Protein AF-A0A1V1PE91-F1 (afdb_monomer_lite)

Structure (mmCIF, N/CA/C/O backbone):
data_AF-A0A1V1PE91-F1
#
_entry.id   AF-A0A1V1PE91-F1
#
loop_
_atom_site.group_PDB
_atom_site.id
_atom_site.type_symbol
_atom_site.label_atom_id
_atom_site.label_alt_id
_atom_site.label_comp_id
_atom_site.label_asym_id
_atom_site.label_entity_id
_atom_site.label_seq_id
_atom_site.pdbx_PDB_ins_code
_atom_site.Cartn_x
_atom_site.Cartn_y
_atom_site.Cartn_z
_atom_site.occupancy
_atom_site.B_iso_or_equiv
_atom_site.auth_seq_id
_atom_site.auth_comp_id
_atom_site.auth_asym_id
_atom_site.auth_atom_id
_atom_site.pdbx_PDB_model_num
ATOM 1 N N . MET A 1 1 ? 10.899 2.803 -6.509 1.00 84.19 1 MET A N 1
ATOM 2 C CA . MET A 1 1 ? 11.902 1.751 -6.841 1.00 84.19 1 MET A CA 1
ATOM 3 C C . MET A 1 1 ? 11.214 0.400 -6.721 1.00 84.19 1 MET A C 1
ATOM 5 O O . MET A 1 1 ? 10.324 0.302 -5.897 1.00 84.19 1 MET A O 1
ATOM 9 N N . ALA A 1 2 ? 11.560 -0.619 -7.502 1.00 86.62 2 ALA A N 1
ATOM 10 C CA . ALA A 1 2 ? 10.986 -1.957 -7.371 1.00 86.62 2 ALA A CA 1
ATOM 11 C C . ALA A 1 2 ? 12.077 -3.009 -7.175 1.00 86.62 2 ALA A C 1
ATOM 13 O O . ALA A 1 2 ? 13.034 -3.043 -7.941 1.00 86.62 2 ALA A O 1
ATOM 14 N N . TYR A 1 3 ? 11.920 -3.874 -6.180 1.00 86.75 3 TYR A N 1
ATOM 15 C CA . TYR A 1 3 ? 12.752 -5.054 -5.979 1.00 86.75 3 TYR A CA 1
ATOM 16 C C . TYR A 1 3 ? 12.082 -6.244 -6.648 1.00 86.75 3 TYR A C 1
ATOM 18 O O . TYR A 1 3 ? 10.928 -6.558 -6.346 1.00 86.75 3 TYR A O 1
ATOM 26 N N . ILE A 1 4 ? 12.798 -6.873 -7.573 1.00 86.69 4 ILE A N 1
ATOM 27 C CA . ILE A 1 4 ? 12.259 -7.898 -8.461 1.00 86.69 4 ILE A CA 1
ATOM 28 C C . ILE A 1 4 ? 13.243 -9.057 -8.597 1.00 86.69 4 ILE A C 1
ATOM 30 O O . ILE A 1 4 ? 14.459 -8.870 -8.605 1.00 86.69 4 ILE A O 1
ATOM 34 N N . HIS A 1 5 ? 12.725 -10.269 -8.743 1.00 87.75 5 HIS A N 1
ATOM 35 C CA . HIS A 1 5 ? 13.556 -11.410 -9.096 1.00 87.75 5 HIS A CA 1
ATOM 36 C C . HIS A 1 5 ? 14.019 -11.299 -10.559 1.00 87.75 5 HIS A C 1
ATOM 38 O O . HIS A 1 5 ? 13.227 -10.942 -11.430 1.00 87.75 5 HIS A O 1
ATOM 44 N N . GLU A 1 6 ? 15.268 -11.659 -10.868 1.00 84.38 6 GLU A N 1
ATOM 45 C CA . GLU A 1 6 ? 15.841 -11.507 -12.223 1.00 84.38 6 GLU A CA 1
ATOM 46 C C . GLU A 1 6 ? 14.989 -12.131 -13.349 1.00 84.38 6 GLU A C 1
ATOM 48 O O . GLU A 1 6 ? 14.900 -11.593 -14.446 1.00 84.38 6 GLU A O 1
ATOM 53 N N . GLN A 1 7 ? 14.291 -13.229 -13.049 1.00 84.56 7 GLN A N 1
ATOM 54 C CA . GLN A 1 7 ? 13.419 -13.946 -13.992 1.00 84.56 7 GLN A CA 1
ATOM 55 C C . GLN A 1 7 ? 12.129 -13.195 -14.360 1.00 84.56 7 GLN A C 1
ATOM 57 O O . GLN A 1 7 ? 11.473 -13.576 -15.322 1.00 84.56 7 GLN A O 1
ATOM 62 N N . ALA A 1 8 ? 11.740 -12.170 -13.599 1.00 83.81 8 ALA A N 1
ATOM 63 C CA . ALA A 1 8 ? 10.519 -11.397 -13.834 1.00 83.81 8 ALA A CA 1
ATOM 64 C C . ALA A 1 8 ? 10.784 -10.046 -14.528 1.00 83.81 8 ALA A C 1
ATOM 66 O O . ALA A 1 8 ? 9.843 -9.312 -14.819 1.00 83.81 8 ALA A O 1
ATOM 67 N N . ILE A 1 9 ? 12.050 -9.719 -14.819 1.00 82.38 9 ILE A N 1
ATOM 68 C CA . ILE A 1 9 ? 12.462 -8.448 -15.439 1.00 82.38 9 ILE A CA 1
ATOM 69 C C . ILE A 1 9 ? 11.750 -8.205 -16.775 1.00 82.38 9 ILE A C 1
ATOM 71 O O . ILE A 1 9 ? 11.294 -7.090 -17.026 1.00 82.38 9 ILE A O 1
ATOM 75 N N . ASP A 1 10 ? 11.621 -9.239 -17.607 1.00 82.75 10 ASP A N 1
ATOM 76 C CA . ASP A 1 10 ? 11.058 -9.113 -18.956 1.00 82.75 10 ASP A CA 1
ATOM 77 C C . ASP A 1 10 ? 9.586 -8.666 -18.937 1.00 82.75 10 ASP A C 1
ATOM 79 O O . ASP A 1 10 ? 9.135 -7.986 -19.852 1.00 82.75 10 ASP A O 1
ATOM 83 N N . SER A 1 11 ? 8.844 -8.956 -17.859 1.00 80.88 11 SER A N 1
ATOM 84 C CA . SER A 1 11 ? 7.448 -8.509 -17.699 1.00 80.88 11 SER A CA 1
ATOM 85 C C . SER A 1 11 ? 7.309 -6.995 -17.500 1.00 80.88 11 SER A C 1
ATOM 87 O O . SER A 1 11 ? 6.226 -6.452 -17.678 1.00 80.88 11 SER A O 1
ATOM 89 N N . PHE A 1 12 ? 8.395 -6.305 -17.142 1.00 82.12 12 PHE A N 1
ATOM 90 C CA . PHE A 1 12 ? 8.428 -4.852 -16.943 1.00 82.12 12 PHE A CA 1
ATOM 91 C C . PHE A 1 12 ? 9.012 -4.110 -18.150 1.00 82.12 12 PHE A C 1
ATOM 93 O O . PHE A 1 12 ? 9.147 -2.891 -18.114 1.00 82.12 12 PHE A O 1
ATOM 100 N N . GLN A 1 13 ? 9.359 -4.837 -19.215 1.00 80.12 13 GLN A N 1
ATOM 101 C CA . GLN A 1 13 ? 9.780 -4.272 -20.498 1.00 80.12 13 GLN A CA 1
ATOM 102 C C . GLN A 1 13 ? 8.612 -4.123 -21.487 1.00 80.12 13 GLN A C 1
ATOM 104 O O . GLN A 1 13 ? 8.833 -3.734 -22.634 1.00 80.12 13 GLN A O 1
ATOM 109 N N . ASP A 1 14 ? 7.385 -4.436 -21.059 1.00 80.44 14 ASP A N 1
ATOM 110 C CA . ASP A 1 14 ? 6.181 -4.287 -21.872 1.00 80.44 14 ASP A CA 1
ATOM 111 C C . ASP A 1 14 ? 5.981 -2.808 -22.271 1.00 80.44 14 ASP A C 1
ATOM 113 O O . ASP A 1 14 ? 5.937 -1.945 -21.389 1.00 80.44 14 ASP A O 1
ATOM 117 N N . PRO A 1 15 ? 5.849 -2.481 -23.571 1.00 77.81 15 PRO A N 1
ATOM 118 C CA . PRO A 1 15 ? 5.543 -1.126 -24.027 1.00 77.81 15 PRO A CA 1
ATOM 119 C C . PRO A 1 15 ? 4.246 -0.537 -23.450 1.00 77.81 15 PRO A C 1
ATOM 121 O O . PRO A 1 15 ? 4.105 0.685 -23.420 1.00 77.81 15 PRO A O 1
ATOM 124 N N . GLU A 1 16 ? 3.298 -1.376 -23.018 1.00 82.06 16 GLU A N 1
ATOM 125 C CA . GLU A 1 16 ? 2.056 -0.952 -22.363 1.00 82.06 16 GLU A CA 1
ATOM 126 C C . GLU A 1 16 ? 2.242 -0.653 -20.864 1.00 82.06 16 GLU A C 1
ATOM 128 O O . GLU A 1 16 ? 1.349 -0.084 -20.228 1.00 82.06 16 GLU A O 1
ATOM 133 N N . PHE A 1 17 ? 3.400 -0.986 -20.279 1.00 82.62 17 PHE A N 1
ATOM 134 C CA . PHE A 1 17 ? 3.698 -0.676 -18.885 1.00 82.62 17 PHE A CA 1
ATOM 135 C C . PHE A 1 17 ? 3.854 0.846 -18.694 1.00 82.62 17 PHE A C 1
ATOM 137 O O . PHE A 1 17 ? 4.659 1.484 -19.374 1.00 82.62 17 PHE A O 1
ATOM 144 N N . PRO A 1 18 ? 3.131 1.475 -17.749 1.00 81.81 18 PRO A N 1
ATOM 145 C CA . PRO A 1 18 ? 2.994 2.934 -17.710 1.00 81.81 18 PRO A CA 1
ATOM 146 C C . PRO A 1 18 ? 4.204 3.677 -17.119 1.00 81.81 18 PRO A C 1
ATOM 148 O O . PRO A 1 18 ? 4.116 4.881 -16.876 1.00 81.81 18 PRO A O 1
ATOM 151 N N . PHE A 1 19 ? 5.326 2.994 -16.871 1.00 84.44 19 PHE A N 1
ATOM 152 C CA . PHE A 1 19 ? 6.540 3.601 -16.326 1.00 84.44 19 PHE A CA 1
ATOM 153 C C . PHE A 1 19 ? 7.744 3.330 -17.217 1.00 84.44 19 PHE A C 1
ATOM 155 O O . PHE A 1 19 ? 7.970 2.211 -17.666 1.00 84.44 19 PHE A O 1
ATOM 162 N N . ILE A 1 20 ? 8.599 4.341 -17.366 1.00 83.62 20 ILE A N 1
ATOM 163 C CA . ILE A 1 20 ? 9.941 4.147 -17.912 1.00 83.62 20 ILE A CA 1
ATOM 164 C C . ILE A 1 20 ? 10.751 3.345 -16.889 1.00 83.62 20 ILE A C 1
ATOM 166 O O . ILE A 1 20 ? 10.916 3.782 -15.750 1.00 83.62 20 ILE A O 1
ATOM 170 N N . THR A 1 21 ? 11.282 2.189 -17.276 1.00 85.25 21 THR A N 1
ATOM 171 C CA . THR A 1 21 ? 12.069 1.334 -16.378 1.00 85.25 21 THR A CA 1
ATOM 172 C C . THR A 1 21 ? 13.568 1.515 -16.576 1.00 85.25 21 THR A C 1
ATOM 174 O O . THR A 1 21 ? 14.052 1.634 -17.701 1.00 85.25 21 THR A O 1
ATOM 177 N N . SER A 1 22 ? 14.327 1.477 -15.482 1.00 84.50 22 SER A N 1
ATOM 178 C CA . SER A 1 22 ? 15.791 1.364 -15.520 1.00 84.50 22 SER A CA 1
ATOM 179 C C . SER A 1 22 ? 16.247 0.204 -14.641 1.00 84.50 22 SER A C 1
ATOM 181 O O . SER A 1 22 ? 15.588 -0.099 -13.654 1.00 84.50 22 SER A O 1
ATOM 183 N N . PHE A 1 23 ? 17.351 -0.457 -14.989 1.00 82.62 23 PHE A N 1
ATOM 184 C CA . PHE A 1 23 ? 17.768 -1.709 -14.347 1.00 82.62 23 PHE A CA 1
ATOM 185 C C . PHE A 1 23 ? 19.048 -1.515 -13.537 1.00 82.62 23 PHE A C 1
ATOM 187 O O . PHE A 1 23 ? 20.004 -0.899 -14.014 1.00 82.62 23 PHE A O 1
ATOM 194 N N . GLN A 1 24 ? 19.075 -2.065 -12.323 1.00 80.50 24 GLN A N 1
ATOM 195 C CA . GLN A 1 24 ? 20.236 -2.075 -11.436 1.00 80.50 24 GLN A CA 1
ATOM 196 C C . GLN A 1 24 ? 20.385 -3.438 -10.738 1.00 80.50 24 GLN A C 1
ATOM 198 O O . GLN A 1 24 ? 19.409 -4.134 -10.452 1.00 80.50 24 GLN A O 1
ATOM 203 N N . ALA A 1 25 ? 21.631 -3.835 -10.473 1.00 74.25 25 ALA A N 1
ATOM 204 C CA . ALA A 1 25 ? 21.940 -5.038 -9.701 1.00 74.25 25 ALA A CA 1
ATOM 205 C C . ALA A 1 25 ? 21.997 -4.718 -8.196 1.00 74.25 25 ALA A C 1
ATOM 207 O O . ALA A 1 25 ? 22.498 -3.660 -7.812 1.00 74.25 25 ALA A O 1
ATOM 208 N N . GLU A 1 26 ? 21.564 -5.659 -7.348 1.00 67.69 26 GLU A N 1
ATOM 209 C CA . GLU A 1 26 ? 21.439 -5.533 -5.878 1.00 67.69 26 GLU A CA 1
ATOM 210 C C . GLU A 1 26 ? 22.675 -4.955 -5.156 1.00 67.69 26 GLU A C 1
ATOM 212 O O . GLU A 1 26 ? 22.558 -4.305 -4.120 1.00 67.69 26 GLU A O 1
ATOM 217 N N . LYS A 1 27 ? 23.882 -5.138 -5.711 1.00 62.41 27 LYS A N 1
ATOM 218 C CA . LYS A 1 27 ? 25.151 -4.671 -5.118 1.00 62.41 27 LYS A CA 1
ATOM 219 C C . LYS A 1 27 ? 25.287 -3.140 -5.005 1.00 62.41 27 LYS A C 1
ATOM 221 O O . LYS A 1 27 ? 26.276 -2.680 -4.443 1.00 62.41 27 LYS A O 1
ATOM 226 N N . GLN A 1 28 ? 24.347 -2.356 -5.540 1.00 58.88 28 GLN A N 1
ATOM 227 C CA . GLN A 1 28 ? 24.374 -0.885 -5.550 1.00 58.88 28 GLN A CA 1
ATOM 228 C C . GLN A 1 28 ? 23.202 -0.243 -4.775 1.00 58.88 28 GLN A C 1
ATOM 230 O O . GLN A 1 28 ? 22.687 0.794 -5.189 1.00 58.88 28 GLN A O 1
ATOM 235 N N . CYS A 1 29 ? 22.780 -0.827 -3.646 1.00 57.12 29 CYS A N 1
ATOM 236 C CA . CYS A 1 29 ? 21.754 -0.252 -2.764 1.00 57.12 29 CYS A CA 1
ATOM 237 C C . CYS A 1 29 ? 22.339 0.369 -1.473 1.00 57.12 29 CYS A C 1
ATOM 239 O O . CYS A 1 29 ? 23.323 -0.149 -0.944 1.00 57.12 29 CYS A O 1
ATOM 241 N N . PRO A 1 30 ? 21.721 1.436 -0.922 1.00 57.22 30 PRO A N 1
ATOM 242 C CA . PRO A 1 30 ? 20.513 2.093 -1.417 1.00 57.22 30 PRO A CA 1
ATOM 243 C C . PRO A 1 30 ? 20.826 3.091 -2.543 1.00 57.22 30 PRO A C 1
ATOM 245 O O . PRO A 1 30 ? 21.619 4.017 -2.384 1.00 57.22 30 PRO A O 1
ATOM 248 N N . CYS A 1 31 ? 20.172 2.910 -3.687 1.00 60.47 31 CYS A N 1
ATOM 249 C CA . CYS A 1 31 ? 20.188 3.851 -4.796 1.00 60.47 31 CYS A CA 1
ATOM 250 C C . CYS A 1 31 ? 18.945 4.749 -4.693 1.00 60.47 31 CYS A C 1
ATOM 252 O O . CYS A 1 31 ? 17.832 4.225 -4.594 1.00 60.47 31 CYS A O 1
ATOM 254 N N . PRO A 1 3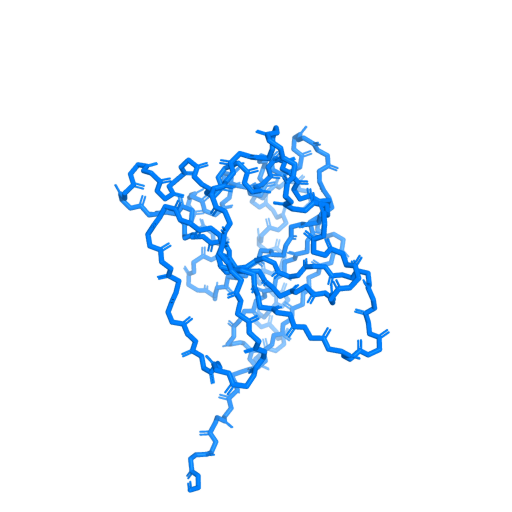2 ? 19.086 6.085 -4.711 1.00 62.81 32 PRO A N 1
ATOM 255 C CA . PRO A 1 32 ? 17.925 6.961 -4.767 1.00 62.81 32 PRO A CA 1
ATOM 256 C C . PRO A 1 32 ? 17.131 6.679 -6.049 1.00 62.81 32 PRO A C 1
ATOM 258 O O . PRO A 1 32 ? 17.709 6.473 -7.121 1.00 62.81 32 PRO A O 1
ATOM 261 N N . GLY A 1 33 ? 15.801 6.661 -5.934 1.00 61.25 33 GLY A N 1
ATOM 262 C CA . GLY A 1 33 ? 14.920 6.580 -7.095 1.00 61.25 33 GLY A CA 1
ATOM 263 C C . GLY A 1 33 ? 15.216 7.717 -8.075 1.00 61.25 33 GLY A C 1
ATOM 264 O O . GLY A 1 33 ? 15.579 8.823 -7.671 1.00 61.25 33 GLY A O 1
ATOM 265 N N . ARG A 1 34 ? 15.092 7.447 -9.376 1.00 67.12 34 ARG A N 1
ATOM 266 C CA . ARG A 1 34 ? 15.181 8.491 -10.400 1.00 67.12 34 ARG A CA 1
ATOM 267 C C . ARG A 1 34 ? 13.796 9.068 -10.653 1.00 67.12 34 ARG A C 1
ATOM 269 O O . ARG A 1 34 ? 12.828 8.318 -10.748 1.00 67.12 34 ARG A O 1
ATOM 276 N N . ASN A 1 35 ? 13.715 10.389 -10.798 1.00 65.88 35 ASN A N 1
ATOM 277 C CA . ASN A 1 35 ? 12.467 11.039 -11.187 1.00 65.88 35 ASN A CA 1
ATOM 278 C C . ASN A 1 35 ? 11.957 10.434 -12.501 1.00 65.88 35 ASN A C 1
ATOM 280 O O . ASN A 1 35 ? 12.732 10.225 -13.438 1.00 65.88 35 ASN A O 1
ATOM 284 N N . ASN A 1 36 ? 10.655 10.158 -12.537 1.00 69.25 36 ASN A N 1
ATOM 285 C CA . ASN A 1 36 ? 9.909 9.717 -13.717 1.00 69.25 36 ASN A CA 1
ATOM 286 C C . ASN A 1 36 ? 10.315 8.327 -14.228 1.00 69.25 36 ASN A C 1
ATOM 288 O O . ASN A 1 36 ? 10.001 7.968 -15.363 1.00 69.25 36 ASN A O 1
ATOM 292 N N . GLN A 1 37 ? 11.024 7.543 -13.410 1.00 80.94 37 GLN A N 1
ATOM 293 C CA . GLN A 1 37 ? 11.446 6.194 -13.763 1.00 80.94 37 GLN A CA 1
ATOM 294 C C . GLN A 1 37 ? 11.221 5.221 -12.609 1.00 80.94 37 GLN A C 1
ATOM 296 O O . GLN A 1 37 ? 11.506 5.516 -11.447 1.00 80.94 37 GLN A O 1
ATOM 301 N N . LEU A 1 38 ? 10.778 4.012 -12.944 1.00 83.25 38 LEU A N 1
ATOM 302 C CA . LEU A 1 38 ? 10.774 2.893 -12.020 1.00 83.25 38 LEU A CA 1
ATOM 303 C C . LEU A 1 38 ? 12.128 2.177 -12.099 1.00 83.25 38 LEU A C 1
ATOM 305 O O . LEU A 1 38 ? 12.404 1.419 -13.027 1.00 83.25 38 LEU A O 1
ATOM 309 N N . THR A 1 39 ? 12.999 2.434 -11.124 1.00 87.12 39 THR A N 1
ATOM 310 C CA . THR A 1 39 ? 14.251 1.679 -10.973 1.00 87.12 39 THR A CA 1
ATOM 311 C C . THR A 1 39 ? 13.945 0.259 -10.504 1.00 87.12 39 THR A C 1
ATOM 313 O O . THR A 1 39 ? 13.420 0.096 -9.404 1.00 87.12 39 THR A O 1
ATOM 316 N N . LEU A 1 40 ? 14.286 -0.742 -11.312 1.00 86.50 40 LEU A N 1
ATOM 317 C CA . LEU A 1 40 ? 14.195 -2.166 -11.011 1.00 86.50 40 LEU A CA 1
ATOM 318 C C . LEU A 1 40 ? 15.528 -2.648 -10.433 1.00 86.50 40 LEU A C 1
ATOM 320 O O . LEU A 1 40 ? 16.551 -2.653 -11.121 1.00 86.50 40 LEU A O 1
ATOM 324 N N . VAL A 1 41 ? 15.510 -3.056 -9.171 1.00 86.50 41 VAL A N 1
ATOM 325 C CA . VAL A 1 41 ? 16.636 -3.670 -8.472 1.00 86.50 41 VAL A CA 1
ATOM 326 C C . VAL A 1 41 ? 16.429 -5.177 -8.488 1.00 86.50 41 VAL A C 1
ATOM 328 O O . VAL A 1 41 ? 15.504 -5.699 -7.865 1.00 86.50 41 VAL A O 1
ATOM 331 N N . SER A 1 42 ? 17.285 -5.869 -9.231 1.00 86.00 42 SER A N 1
ATOM 332 C CA . SER A 1 42 ? 17.206 -7.322 -9.380 1.00 86.00 42 SER A CA 1
ATOM 333 C C . SER A 1 42 ? 17.896 -8.056 -8.232 1.00 86.00 42 SER A C 1
ATOM 335 O O . SER A 1 42 ? 19.002 -7.674 -7.843 1.00 86.00 42 SER A O 1
ATOM 337 N N . HIS A 1 43 ? 17.270 -9.121 -7.726 1.00 83.44 43 HIS A N 1
ATOM 338 C CA . HIS A 1 43 ? 17.866 -10.054 -6.766 1.00 83.44 43 HIS A CA 1
ATOM 339 C C . HIS A 1 43 ? 17.805 -11.504 -7.269 1.00 83.44 43 HIS A C 1
ATOM 341 O O . HIS A 1 43 ? 16.967 -11.866 -8.098 1.00 83.44 43 HIS A O 1
ATOM 347 N N . THR A 1 44 ? 18.675 -12.352 -6.711 1.00 81.25 44 THR A N 1
ATOM 348 C CA . THR A 1 44 ? 18.738 -13.808 -6.987 1.00 81.25 44 THR A CA 1
ATOM 349 C C . THR A 1 44 ? 18.242 -14.665 -5.814 1.00 81.25 44 THR A C 1
ATOM 351 O O . THR A 1 44 ? 18.301 -15.893 -5.856 1.00 81.25 44 THR A O 1
ATOM 354 N N . GLN A 1 45 ? 17.757 -14.026 -4.741 1.00 74.00 45 GLN A N 1
ATOM 355 C CA . GLN A 1 45 ? 17.223 -14.714 -3.561 1.00 74.00 45 GLN A CA 1
ATOM 356 C C . GLN A 1 45 ? 15.963 -15.542 -3.873 1.00 74.00 45 GLN A C 1
ATOM 358 O O . GLN A 1 45 ? 15.227 -15.263 -4.814 1.00 74.00 45 GLN A O 1
ATOM 363 N N . SER A 1 46 ? 15.679 -16.532 -3.024 1.00 60.84 46 SER A N 1
ATOM 364 C CA . SER A 1 46 ? 14.724 -17.631 -3.244 1.00 60.84 46 SER A CA 1
ATOM 365 C C . SER A 1 46 ? 13.271 -17.226 -3.534 1.00 60.84 46 SER A C 1
ATOM 367 O O . SER A 1 46 ? 12.501 -18.034 -4.060 1.00 60.84 46 SER A O 1
ATOM 369 N N . LEU A 1 47 ? 12.861 -16.012 -3.160 1.00 65.56 47 LEU A N 1
ATOM 370 C CA . LEU A 1 47 ? 11.497 -15.520 -3.351 1.00 65.56 47 LEU A CA 1
ATOM 371 C C . LEU A 1 47 ? 11.316 -15.015 -4.784 1.00 65.56 47 LEU A C 1
ATOM 373 O O . LEU A 1 47 ? 11.491 -13.842 -5.073 1.00 65.56 47 LEU A O 1
ATOM 377 N N . LYS A 1 48 ? 10.939 -15.915 -5.691 1.00 67.44 48 LYS A N 1
ATOM 378 C CA . LYS A 1 48 ? 10.808 -15.597 -7.122 1.00 67.44 48 LYS A CA 1
ATOM 379 C C . LYS A 1 48 ? 9.638 -14.678 -7.479 1.00 67.44 48 LYS A C 1
ATOM 381 O O . LYS A 1 48 ? 9.656 -14.079 -8.545 1.00 67.44 48 LYS A O 1
ATOM 386 N N . SER A 1 49 ? 8.599 -14.645 -6.644 1.00 70.94 49 SER A N 1
ATOM 387 C CA . SER A 1 49 ? 7.281 -14.137 -7.042 1.00 70.94 49 SER A CA 1
ATOM 388 C C . SER A 1 49 ? 6.882 -12.763 -6.496 1.00 70.94 49 SER A C 1
ATOM 390 O O . SER A 1 49 ? 6.225 -12.046 -7.246 1.00 70.94 49 SER A O 1
ATOM 392 N N . PRO A 1 50 ? 7.168 -12.368 -5.238 1.00 82.00 50 PRO A N 1
ATOM 393 C CA . PRO A 1 50 ? 6.727 -11.060 -4.773 1.00 82.00 50 PRO A CA 1
ATOM 394 C C . PRO A 1 50 ? 7.638 -9.966 -5.331 1.00 82.00 50 PRO A C 1
ATOM 396 O O . PRO A 1 50 ? 8.857 -10.031 -5.191 1.00 82.00 50 PRO A O 1
ATOM 399 N N . ILE A 1 51 ? 7.024 -8.951 -5.931 1.00 87.44 51 ILE A N 1
ATOM 400 C CA . ILE A 1 51 ? 7.700 -7.738 -6.385 1.00 87.44 51 ILE A CA 1
ATOM 401 C C . ILE A 1 51 ? 7.351 -6.641 -5.394 1.00 87.44 51 ILE A C 1
ATOM 403 O O . ILE A 1 51 ? 6.177 -6.332 -5.190 1.00 87.44 51 ILE A O 1
ATOM 407 N N . PHE A 1 52 ? 8.365 -6.062 -4.764 1.00 87.19 52 PHE A N 1
ATOM 408 C CA . PHE A 1 52 ? 8.158 -4.988 -3.800 1.00 87.19 52 PHE A CA 1
ATOM 409 C C . PHE A 1 52 ? 8.395 -3.659 -4.480 1.00 87.19 52 PHE A C 1
ATOM 411 O O . PHE A 1 52 ? 9.521 -3.361 -4.864 1.00 87.19 52 PHE A O 1
ATOM 418 N N . ILE A 1 53 ? 7.342 -2.860 -4.615 1.00 88.75 53 ILE A N 1
ATOM 419 C CA . ILE A 1 53 ? 7.435 -1.529 -5.201 1.00 88.75 53 ILE A CA 1
ATOM 420 C C . ILE A 1 53 ? 7.333 -0.493 -4.090 1.00 88.75 53 ILE A C 1
ATOM 422 O O . ILE A 1 53 ? 6.323 -0.392 -3.403 1.00 88.75 53 ILE A O 1
ATOM 426 N N . ASP A 1 54 ? 8.392 0.288 -3.951 1.00 87.19 54 ASP A N 1
ATOM 427 C CA . ASP A 1 54 ? 8.414 1.533 -3.204 1.00 87.19 54 ASP A CA 1
ATOM 428 C C . ASP A 1 54 ? 7.753 2.628 -4.053 1.00 87.19 54 ASP A C 1
ATOM 430 O O . ASP A 1 54 ? 8.312 3.062 -5.076 1.00 87.19 54 ASP A O 1
ATOM 434 N N . SER A 1 55 ? 6.526 2.988 -3.673 1.00 87.94 55 SER A N 1
ATOM 435 C CA . SER A 1 55 ? 5.722 4.030 -4.311 1.00 87.94 55 SER A CA 1
ATOM 436 C C . SER A 1 55 ? 6.083 5.411 -3.763 1.00 87.94 55 SER A C 1
ATOM 438 O O . SER A 1 55 ? 6.378 5.523 -2.576 1.00 87.94 55 SER A O 1
ATOM 440 N N . PRO A 1 56 ? 5.989 6.481 -4.572 1.00 85.62 56 PRO A N 1
ATOM 441 C CA . PRO A 1 56 ? 6.070 7.832 -4.033 1.00 85.62 56 PRO A CA 1
ATOM 442 C C . PRO A 1 56 ? 4.932 8.099 -3.037 1.00 85.62 56 PRO A C 1
ATOM 444 O O . PRO A 1 56 ? 3.894 7.433 -3.066 1.00 85.62 56 PRO A O 1
ATOM 447 N N . ASP A 1 57 ? 5.124 9.103 -2.184 1.00 84.19 57 ASP A N 1
ATOM 448 C CA . ASP A 1 57 ? 4.137 9.473 -1.175 1.00 84.19 57 ASP A CA 1
ATOM 449 C C . ASP A 1 57 ? 2.802 9.906 -1.804 1.00 84.19 57 ASP A C 1
ATOM 451 O O . ASP A 1 57 ? 2.751 10.702 -2.748 1.00 84.19 57 ASP A O 1
ATOM 455 N N . VAL A 1 58 ? 1.700 9.408 -1.245 1.00 78.38 58 VAL A N 1
ATOM 456 C CA . VAL A 1 58 ? 0.336 9.701 -1.720 1.00 78.38 58 VAL A CA 1
ATOM 457 C C . VAL A 1 58 ? -0.090 11.146 -1.436 1.00 78.38 58 VAL A C 1
ATOM 459 O O . VAL A 1 58 ? -0.893 11.717 -2.172 1.00 78.38 58 VAL A O 1
ATOM 462 N N . ASP A 1 59 ? 0.492 11.763 -0.407 1.00 82.19 59 ASP A N 1
ATOM 463 C CA . ASP A 1 59 ? 0.308 13.162 -0.016 1.00 82.19 59 ASP A CA 1
ATOM 464 C C . ASP A 1 59 ? 1.327 14.103 -0.692 1.00 82.19 59 ASP A C 1
ATOM 466 O O . ASP A 1 59 ? 1.381 15.296 -0.386 1.00 82.19 59 ASP A O 1
ATOM 470 N N . SER A 1 60 ? 2.109 13.613 -1.666 1.00 84.19 60 SER A N 1
ATOM 471 C CA . SER A 1 60 ? 3.125 14.420 -2.348 1.00 84.19 60 SER A CA 1
ATOM 472 C C . SER A 1 60 ? 2.529 15.659 -3.015 1.00 84.19 60 SER A C 1
ATOM 474 O O . SER A 1 60 ? 1.598 15.567 -3.803 1.00 84.19 60 SER A O 1
ATOM 476 N N . ILE A 1 61 ? 3.111 16.837 -2.800 1.00 86.69 61 ILE A N 1
ATOM 477 C CA . ILE A 1 61 ? 2.685 18.074 -3.484 1.00 86.69 61 ILE A CA 1
ATOM 478 C C . ILE A 1 61 ? 2.982 18.069 -4.993 1.00 86.69 61 ILE A C 1
ATOM 480 O O . ILE A 1 61 ? 2.430 18.874 -5.742 1.00 86.69 61 ILE A O 1
ATOM 484 N N . CYS A 1 62 ? 3.859 17.172 -5.449 1.00 88.56 62 CYS A N 1
ATOM 485 C CA . CYS A 1 62 ? 4.184 17.017 -6.856 1.00 88.56 62 CYS A CA 1
ATOM 486 C C . CYS A 1 62 ? 3.082 16.207 -7.551 1.00 88.56 62 CYS A C 1
ATOM 488 O O . CYS A 1 62 ? 2.897 15.025 -7.259 1.00 88.56 62 CYS A O 1
ATOM 490 N N . LEU A 1 63 ? 2.373 16.828 -8.500 1.00 87.00 63 LEU A N 1
ATOM 491 C CA . LEU A 1 63 ? 1.286 16.182 -9.248 1.00 87.00 63 LEU A CA 1
ATOM 492 C C . LEU A 1 63 ? 1.739 14.884 -9.932 1.00 87.00 63 LEU A C 1
ATOM 494 O O . LEU A 1 63 ? 1.003 13.902 -9.956 1.00 87.00 63 LEU A O 1
ATOM 498 N N . GLU A 1 64 ? 2.961 14.869 -10.454 1.00 86.44 64 GLU A N 1
ATOM 499 C CA . GLU A 1 64 ? 3.527 13.685 -11.087 1.00 86.44 64 GLU A CA 1
ATOM 500 C C . GLU A 1 64 ? 3.698 12.523 -10.095 1.00 86.44 64 GLU A C 1
ATOM 502 O O . GLU A 1 64 ? 3.297 11.400 -10.393 1.00 86.44 64 GLU A O 1
ATOM 507 N N . ASN A 1 65 ? 4.191 12.792 -8.884 1.00 86.00 65 ASN A N 1
ATOM 508 C CA . ASN A 1 65 ? 4.304 11.774 -7.839 1.00 86.00 65 ASN A CA 1
ATOM 509 C C . ASN A 1 65 ? 2.933 11.221 -7.432 1.00 86.00 65 ASN A C 1
ATOM 511 O O . ASN A 1 65 ? 2.798 10.010 -7.269 1.00 86.00 65 ASN A O 1
ATOM 515 N N . LYS A 1 66 ? 1.903 12.077 -7.342 1.00 86.38 66 LYS A N 1
ATOM 516 C CA . LYS A 1 66 ? 0.526 11.624 -7.084 1.00 86.38 66 LYS A CA 1
ATOM 517 C C . LYS A 1 66 ? 0.020 10.691 -8.183 1.00 86.38 66 LYS A C 1
ATOM 519 O O . LYS A 1 66 ? -0.541 9.640 -7.883 1.00 86.38 66 LYS A O 1
ATOM 524 N N . ASN A 1 67 ? 0.242 11.050 -9.449 1.00 87.69 67 ASN A N 1
ATOM 525 C CA . ASN A 1 67 ? -0.156 10.219 -10.586 1.00 87.69 67 ASN A CA 1
ATOM 526 C C . ASN A 1 67 ? 0.578 8.871 -10.579 1.00 87.69 67 ASN A C 1
ATOM 528 O O . ASN A 1 67 ? -0.047 7.834 -10.784 1.00 87.69 67 ASN A O 1
ATOM 532 N N . HIS A 1 68 ? 1.879 8.867 -10.274 1.00 88.38 68 HIS A N 1
ATOM 533 C CA . HIS A 1 68 ? 2.665 7.637 -10.155 1.00 88.38 68 HIS A CA 1
ATOM 534 C C . HIS A 1 68 ? 2.172 6.746 -9.012 1.00 88.38 68 HIS A C 1
ATOM 536 O O . HIS A 1 68 ? 1.964 5.553 -9.229 1.00 88.38 68 HIS A O 1
ATOM 542 N N . ALA A 1 69 ? 1.910 7.308 -7.827 1.00 88.50 69 ALA A N 1
ATOM 543 C CA . ALA A 1 69 ? 1.333 6.565 -6.704 1.00 88.50 69 ALA A CA 1
ATOM 544 C C . ALA A 1 69 ? -0.026 5.945 -7.074 1.00 88.50 69 ALA A C 1
ATOM 546 O O . ALA A 1 69 ? -0.283 4.776 -6.783 1.00 88.50 69 ALA A O 1
ATOM 547 N N . HIS A 1 70 ? -0.876 6.700 -7.774 1.00 88.19 70 HIS A N 1
ATOM 548 C CA . HIS A 1 70 ? -2.184 6.230 -8.221 1.00 88.19 70 HIS A CA 1
ATOM 549 C C . HIS A 1 70 ? -2.084 5.117 -9.275 1.00 88.19 70 HIS A C 1
ATOM 551 O O . HIS A 1 70 ? -2.793 4.117 -9.182 1.00 88.19 70 HIS A O 1
ATOM 557 N N . ASN A 1 71 ? -1.181 5.241 -10.249 1.00 89.94 71 ASN A N 1
ATOM 558 C CA . ASN A 1 71 ? -0.947 4.196 -11.248 1.00 89.94 71 ASN A CA 1
ATOM 559 C C . ASN A 1 71 ? -0.447 2.902 -10.592 1.00 89.94 71 ASN A C 1
ATOM 561 O O . ASN A 1 71 ? -0.949 1.822 -10.902 1.00 89.94 71 ASN A O 1
ATOM 565 N N . LEU A 1 72 ? 0.481 3.001 -9.634 1.00 90.62 72 LEU A N 1
ATOM 566 C CA . LEU A 1 72 ? 0.951 1.844 -8.867 1.00 90.62 72 LEU A CA 1
ATOM 567 C C . LEU A 1 72 ? -0.176 1.195 -8.055 1.00 90.62 72 LEU A C 1
ATOM 569 O O . LEU A 1 72 ? -0.294 -0.028 -8.054 1.00 90.62 72 LEU A O 1
ATOM 573 N N . LEU A 1 73 ? -1.042 1.995 -7.426 1.00 90.69 73 LEU A N 1
ATOM 574 C CA . LEU A 1 73 ? -2.221 1.508 -6.705 1.00 90.69 73 LEU A CA 1
ATOM 575 C C . LEU A 1 73 ? -3.161 0.692 -7.610 1.00 90.69 73 LEU A C 1
ATOM 577 O O . LEU A 1 73 ? -3.721 -0.315 -7.176 1.00 90.69 73 LEU A O 1
ATOM 581 N N . LEU A 1 74 ? -3.345 1.116 -8.864 1.00 90.19 74 LEU A N 1
ATOM 582 C CA . LEU A 1 74 ? -4.192 0.413 -9.830 1.00 90.19 74 LEU A CA 1
ATOM 583 C C . LEU A 1 74 ? -3.556 -0.890 -10.329 1.00 90.19 74 LEU A C 1
ATOM 585 O O . LEU A 1 74 ? -4.274 -1.875 -10.516 1.00 90.19 74 LEU A O 1
ATOM 589 N N . LEU A 1 75 ? -2.236 -0.913 -10.507 1.00 89.38 75 LEU A N 1
ATOM 590 C CA . LEU A 1 75 ? -1.506 -2.077 -11.016 1.00 89.38 75 LEU A CA 1
ATOM 591 C C . LEU A 1 75 ? -1.255 -3.151 -9.956 1.00 89.38 75 LEU A C 1
ATOM 593 O O . LEU A 1 75 ? -1.258 -4.331 -10.282 1.00 89.38 75 LEU A O 1
ATOM 597 N N . ALA A 1 76 ? -1.050 -2.765 -8.698 1.00 90.69 76 ALA A N 1
ATOM 598 C CA . ALA A 1 76 ? -0.669 -3.704 -7.651 1.00 90.69 76 ALA A CA 1
ATOM 599 C C . ALA A 1 76 ? -1.813 -4.657 -7.275 1.00 90.69 76 ALA A C 1
ATOM 601 O O . ALA A 1 76 ? -2.960 -4.238 -7.116 1.00 90.69 76 ALA A O 1
ATOM 602 N N . ASP A 1 77 ? -1.505 -5.935 -7.066 1.00 90.31 77 ASP A N 1
ATOM 603 C CA . ASP A 1 77 ? -2.457 -6.908 -6.510 1.00 90.31 77 ASP A CA 1
ATOM 604 C C . ASP A 1 77 ? -2.705 -6.667 -5.014 1.00 90.31 77 ASP A C 1
ATOM 606 O O . ASP A 1 77 ? -3.816 -6.835 -4.498 1.00 90.31 77 ASP A O 1
ATOM 610 N N . ILE A 1 78 ? -1.647 -6.245 -4.317 1.00 91.50 78 ILE A N 1
ATOM 611 C CA . ILE A 1 78 ? -1.600 -6.069 -2.871 1.00 91.50 78 ILE A CA 1
ATOM 612 C C . ILE A 1 78 ? -1.082 -4.672 -2.545 1.00 91.50 78 ILE A C 1
ATOM 614 O O . ILE A 1 78 ? -0.069 -4.235 -3.085 1.00 91.50 78 ILE A O 1
ATOM 618 N N . ILE A 1 79 ? -1.745 -4.005 -1.601 1.00 92.38 79 ILE A N 1
ATOM 619 C CA . ILE A 1 79 ? -1.320 -2.716 -1.060 1.00 92.38 79 ILE A CA 1
ATOM 620 C C . ILE A 1 79 ? -0.846 -2.907 0.374 1.00 92.38 79 ILE A C 1
ATOM 622 O O . ILE A 1 79 ? -1.615 -3.325 1.243 1.00 92.38 79 ILE A O 1
ATOM 626 N N . LEU A 1 80 ? 0.421 -2.574 0.613 1.00 92.06 80 LEU A N 1
ATOM 627 C CA . LEU A 1 80 ? 1.005 -2.486 1.944 1.00 92.06 80 LEU A CA 1
ATOM 628 C C . LEU A 1 80 ? 1.005 -1.022 2.387 1.00 92.06 80 LEU A C 1
ATOM 630 O O . LEU A 1 80 ? 1.893 -0.253 2.035 1.00 92.06 80 LEU A O 1
ATOM 634 N N . PHE A 1 81 ? -0.011 -0.632 3.146 1.00 90.88 81 PHE A N 1
ATOM 635 C CA . PHE A 1 81 ? -0.140 0.723 3.655 1.00 90.88 81 PHE A CA 1
ATOM 636 C C . PHE A 1 81 ? 0.644 0.880 4.961 1.00 90.88 81 PHE A C 1
ATOM 638 O O . PHE A 1 81 ? 0.275 0.308 5.988 1.00 90.88 81 PHE A O 1
ATOM 645 N N . ILE A 1 82 ? 1.730 1.649 4.923 1.00 90.00 82 ILE A N 1
ATOM 646 C CA . ILE A 1 82 ? 2.590 1.914 6.079 1.00 90.00 82 ILE A CA 1
ATOM 647 C C . ILE A 1 82 ? 2.224 3.283 6.658 1.00 90.00 82 ILE A C 1
ATOM 649 O O . ILE A 1 82 ? 2.268 4.285 5.954 1.00 90.00 82 ILE A O 1
ATOM 653 N N . THR A 1 83 ? 1.899 3.338 7.947 1.00 88.81 83 THR A N 1
ATOM 654 C CA . THR A 1 83 ? 1.562 4.584 8.653 1.00 88.81 83 THR A CA 1
ATOM 655 C C . THR A 1 83 ? 2.204 4.641 10.030 1.00 88.81 83 THR A C 1
ATOM 657 O O . THR A 1 83 ? 2.642 3.623 10.555 1.00 88.81 83 THR A O 1
ATOM 660 N N . SER A 1 84 ? 2.252 5.822 10.642 1.00 88.69 84 SER A N 1
ATOM 661 C CA . SER A 1 84 ? 2.618 6.003 12.049 1.00 88.69 84 SER A CA 1
ATOM 662 C C . SER A 1 84 ? 1.396 6.264 12.934 1.00 88.69 84 SER A C 1
ATOM 664 O O . SER A 1 84 ? 0.276 6.429 12.439 1.00 88.69 84 SER A O 1
ATOM 666 N N . SER A 1 85 ? 1.614 6.324 14.251 1.00 88.38 85 SER A N 1
ATOM 667 C CA . SER A 1 85 ? 0.594 6.673 15.247 1.00 88.38 85 SER A CA 1
ATOM 668 C C . SER A 1 85 ? 0.068 8.100 15.119 1.00 88.38 85 SER A C 1
ATOM 670 O O . SER A 1 85 ? -1.024 8.381 15.602 1.00 88.38 85 SER A O 1
ATOM 672 N N . GLU A 1 86 ? 0.808 8.989 14.460 1.00 87.62 86 GLU A N 1
ATOM 673 C CA . GLU A 1 86 ? 0.415 10.389 14.290 1.00 87.62 86 GLU A CA 1
ATOM 674 C C . GLU A 1 86 ? -0.422 10.604 13.027 1.00 87.62 86 GLU A C 1
ATOM 676 O O . GLU A 1 86 ? -1.278 11.478 13.024 1.00 87.62 86 GLU A O 1
ATOM 681 N N . LYS A 1 87 ? -0.186 9.804 11.976 1.00 86.88 87 LYS A N 1
ATOM 682 C CA . LYS A 1 87 ? -0.751 10.022 10.632 1.00 86.88 87 LYS A CA 1
ATOM 683 C C . LYS A 1 87 ? -1.833 9.026 10.209 1.00 86.88 87 LYS A C 1
ATOM 685 O O . LYS A 1 87 ? -2.421 9.165 9.142 1.00 86.88 87 LYS A O 1
ATOM 690 N N . TYR A 1 88 ? -2.115 7.995 11.013 1.00 86.00 88 TYR A N 1
ATOM 691 C CA . TYR A 1 88 ? -3.027 6.908 10.607 1.00 86.00 88 TYR A CA 1
ATOM 692 C C . TYR A 1 88 ? -4.464 7.359 10.303 1.00 86.00 88 TYR A C 1
ATOM 694 O O . TYR A 1 88 ? -5.203 6.616 9.658 1.00 86.00 88 TYR A O 1
ATOM 702 N N . ALA A 1 89 ? -4.871 8.524 10.810 1.00 86.38 89 ALA A N 1
ATOM 703 C CA . ALA A 1 89 ? -6.214 9.071 10.654 1.00 86.38 89 ALA A CA 1
ATOM 704 C C . ALA A 1 89 ? -6.250 10.347 9.797 1.00 86.38 89 ALA A C 1
ATOM 706 O O . ALA A 1 89 ? -7.289 11.005 9.756 1.00 86.38 89 ALA A O 1
ATOM 707 N N . ASP A 1 90 ? -5.144 10.696 9.136 1.00 90.12 90 ASP A N 1
ATOM 708 C CA . ASP A 1 90 ? -5.106 11.827 8.210 1.00 90.12 90 ASP A CA 1
ATOM 709 C C . ASP A 1 90 ? -5.973 11.534 6.979 1.00 90.12 90 ASP A C 1
ATOM 711 O O . ASP A 1 90 ? -6.195 10.378 6.598 1.00 90.12 90 ASP A O 1
ATOM 715 N N . GLN A 1 91 ? -6.486 12.588 6.347 1.00 87.31 91 GLN A N 1
ATOM 716 C CA . GLN A 1 91 ? -7.459 12.455 5.267 1.00 87.31 91 GLN A CA 1
ATOM 717 C C . GLN A 1 91 ? -6.869 11.719 4.053 1.00 87.31 91 GLN A C 1
ATOM 719 O O . GLN A 1 91 ? -7.489 10.789 3.537 1.00 87.31 91 GLN A O 1
ATOM 724 N N . GLU A 1 92 ? -5.665 12.092 3.625 1.00 85.31 92 GLU A N 1
ATOM 725 C CA . GLU A 1 92 ? -5.012 11.571 2.423 1.00 85.31 92 GLU A CA 1
ATOM 726 C C . GLU A 1 92 ? -4.748 10.047 2.504 1.00 85.31 92 GLU A C 1
ATOM 728 O O . GLU A 1 92 ? -5.181 9.315 1.607 1.00 85.31 92 GLU A O 1
ATOM 733 N N . PRO A 1 93 ? -4.140 9.505 3.583 1.00 81.81 93 PRO A N 1
ATOM 734 C CA . PRO A 1 93 ? -4.125 8.070 3.886 1.00 81.81 93 PRO A CA 1
ATOM 735 C C . PRO A 1 93 ? -5.467 7.345 3.762 1.00 81.81 93 PRO A C 1
ATOM 737 O O . PRO A 1 93 ? -5.560 6.274 3.151 1.00 81.81 93 PRO A O 1
ATOM 740 N N . LEU A 1 94 ? -6.519 7.911 4.359 1.00 89.25 94 LEU A N 1
ATOM 741 C CA . LEU A 1 94 ? -7.839 7.287 4.409 1.00 89.25 94 LEU A CA 1
ATOM 742 C C . LEU A 1 94 ? -8.484 7.228 3.023 1.00 89.25 94 LEU A C 1
ATOM 744 O O . LEU A 1 94 ? -9.149 6.241 2.698 1.00 89.25 94 LEU A O 1
ATOM 748 N N . GLU A 1 95 ? -8.273 8.245 2.188 1.00 89.12 95 GLU A N 1
ATOM 749 C CA . GLU A 1 95 ? -8.735 8.256 0.799 1.00 89.12 95 GLU A CA 1
ATOM 750 C C . GLU A 1 95 ? -8.134 7.096 -0.003 1.00 89.12 95 GLU A C 1
ATOM 752 O O . GLU A 1 95 ? -8.870 6.383 -0.689 1.00 89.12 95 GLU A O 1
ATOM 757 N N . ILE A 1 96 ? -6.836 6.828 0.153 1.00 86.31 96 ILE A N 1
ATOM 758 C CA . ILE A 1 96 ? -6.155 5.715 -0.526 1.00 86.31 96 ILE A CA 1
ATOM 759 C C . ILE A 1 96 ? -6.651 4.360 -0.023 1.00 86.31 96 ILE A C 1
ATOM 761 O O . ILE A 1 96 ? -6.930 3.473 -0.830 1.00 86.31 96 ILE A O 1
ATOM 765 N N . ILE A 1 97 ? -6.827 4.196 1.292 1.00 90.25 97 ILE A N 1
ATOM 766 C CA . ILE A 1 97 ? -7.396 2.975 1.883 1.00 90.25 97 ILE A CA 1
ATOM 767 C C . ILE A 1 97 ? -8.799 2.701 1.315 1.00 90.25 97 ILE A C 1
ATOM 769 O O . ILE A 1 97 ? -9.118 1.574 0.915 1.00 90.25 97 ILE A O 1
ATOM 773 N N . ASN A 1 98 ? -9.633 3.739 1.240 1.00 90.31 98 ASN A N 1
ATOM 774 C CA . ASN A 1 98 ? -10.976 3.648 0.676 1.00 90.31 98 ASN A CA 1
ATOM 775 C C . ASN A 1 98 ? -10.946 3.347 -0.825 1.00 90.31 98 ASN A C 1
ATOM 777 O O . ASN A 1 98 ? -11.737 2.529 -1.303 1.00 90.31 98 ASN A O 1
ATOM 781 N N . GLN A 1 99 ? -10.023 3.958 -1.567 1.00 90.69 99 GLN A N 1
ATOM 782 C CA . GLN A 1 99 ? -9.855 3.701 -2.990 1.00 90.69 99 GLN A CA 1
ATOM 783 C C . GLN A 1 99 ? -9.413 2.255 -3.247 1.00 90.69 99 GLN A C 1
ATOM 785 O O . GLN A 1 99 ? -10.053 1.576 -4.049 1.00 90.69 99 GLN A O 1
ATOM 790 N N . ALA A 1 100 ? -8.387 1.768 -2.541 1.00 90.50 100 ALA A N 1
ATOM 791 C CA . ALA A 1 100 ? -7.886 0.397 -2.638 1.00 90.50 100 ALA A CA 1
ATOM 792 C C . ALA A 1 100 ? -9.013 -0.620 -2.414 1.00 90.50 100 ALA A C 1
ATOM 794 O O . ALA A 1 100 ? -9.192 -1.553 -3.197 1.00 90.50 100 ALA A O 1
ATOM 795 N N . ARG A 1 101 ? -9.843 -0.385 -1.390 1.00 89.75 101 ARG A N 1
ATOM 796 C CA . ARG A 1 101 ? -11.040 -1.188 -1.124 1.00 89.75 101 ARG A CA 1
ATOM 797 C C . ARG A 1 101 ? -12.052 -1.114 -2.263 1.00 89.75 101 ARG A C 1
ATOM 799 O O . ARG A 1 101 ? -12.588 -2.146 -2.655 1.00 89.75 101 ARG A O 1
ATOM 806 N N . LYS A 1 102 ? -12.349 0.085 -2.773 1.00 90.81 102 LYS A N 1
ATOM 807 C CA . LYS A 1 102 ? -13.356 0.292 -3.825 1.00 90.81 102 LYS A CA 1
ATOM 808 C C . LYS A 1 102 ? -13.021 -0.480 -5.101 1.00 90.81 102 LYS A C 1
ATOM 810 O O . LYS A 1 102 ? -13.930 -0.996 -5.742 1.00 90.81 102 LYS A O 1
ATOM 815 N N . ILE A 1 103 ? -11.740 -0.578 -5.445 1.00 91.38 103 ILE A N 1
ATOM 816 C CA . ILE A 1 103 ? -11.260 -1.345 -6.605 1.00 91.38 103 ILE A CA 1
ATOM 817 C C . ILE A 1 103 ? -10.927 -2.811 -6.265 1.00 91.38 103 ILE A C 1
ATOM 819 O O . ILE A 1 103 ? -10.446 -3.542 -7.124 1.00 91.38 103 ILE A O 1
ATOM 823 N N . GLY A 1 104 ? -11.178 -3.250 -5.026 1.00 90.56 104 GLY A N 1
ATOM 824 C CA . GLY A 1 104 ? -11.031 -4.643 -4.605 1.00 90.56 104 GLY A CA 1
ATOM 825 C C . GLY A 1 104 ? -9.595 -5.120 -4.370 1.00 90.56 104 GLY A C 1
ATOM 826 O O . GLY A 1 104 ? -9.368 -6.326 -4.408 1.00 90.56 104 GLY A O 1
ATOM 827 N N . LYS A 1 105 ? -8.626 -4.224 -4.121 1.00 91.00 105 LYS A N 1
ATOM 828 C CA . LYS A 1 105 ? -7.253 -4.638 -3.775 1.00 91.00 105 LYS A CA 1
ATOM 829 C C . LYS A 1 105 ? -7.194 -5.268 -2.387 1.00 91.00 105 LYS A C 1
ATOM 831 O O . LYS A 1 105 ? -7.902 -4.851 -1.464 1.00 91.00 105 LYS A O 1
ATOM 836 N N . GLN A 1 106 ? -6.287 -6.227 -2.213 1.00 91.44 106 GLN A N 1
ATOM 837 C CA . GLN A 1 106 ? -5.990 -6.771 -0.895 1.00 91.44 106 GLN A CA 1
ATOM 838 C C . GLN A 1 106 ? -5.143 -5.768 -0.102 1.00 91.44 106 GLN A C 1
ATOM 840 O O . GLN A 1 106 ? -4.049 -5.396 -0.520 1.00 91.44 106 GLN A O 1
ATOM 845 N N . LEU A 1 107 ? -5.659 -5.328 1.047 1.00 91.31 107 LEU A N 1
ATOM 846 C CA . LEU A 1 107 ? -5.032 -4.304 1.878 1.00 91.31 107 LEU A CA 1
ATOM 847 C C . LEU A 1 107 ? -4.387 -4.911 3.126 1.00 91.31 107 LEU A C 1
ATOM 849 O O . LEU A 1 107 ? -5.040 -5.619 3.899 1.00 91.31 107 LEU A O 1
ATOM 853 N N . PHE A 1 108 ? -3.129 -4.550 3.344 1.00 92.56 108 PHE A N 1
ATOM 854 C CA . PHE A 1 108 ? -2.376 -4.790 4.565 1.00 92.56 108 PHE A CA 1
ATOM 855 C C . PHE A 1 108 ? -2.008 -3.444 5.172 1.00 92.56 108 PHE A C 1
ATOM 857 O O . PHE A 1 108 ? -1.520 -2.569 4.464 1.00 92.56 108 PHE A O 1
ATOM 864 N N . ILE A 1 109 ? -2.227 -3.275 6.473 1.00 91.12 109 ILE A N 1
ATOM 865 C CA . ILE A 1 109 ? -1.859 -2.047 7.179 1.00 91.12 109 ILE A CA 1
ATOM 866 C C . ILE A 1 109 ? -0.729 -2.352 8.148 1.00 91.12 109 ILE A C 1
ATOM 868 O O . ILE A 1 109 ? -0.787 -3.318 8.907 1.00 91.12 109 ILE A O 1
ATOM 872 N N . VAL A 1 110 ? 0.299 -1.518 8.119 1.00 91.50 110 VAL A N 1
ATOM 873 C CA . VAL A 1 110 ? 1.474 -1.618 8.973 1.00 91.50 110 VAL A CA 1
ATOM 874 C C . VAL A 1 110 ? 1.598 -0.334 9.770 1.00 91.50 110 VAL A C 1
ATOM 876 O O . VAL A 1 110 ? 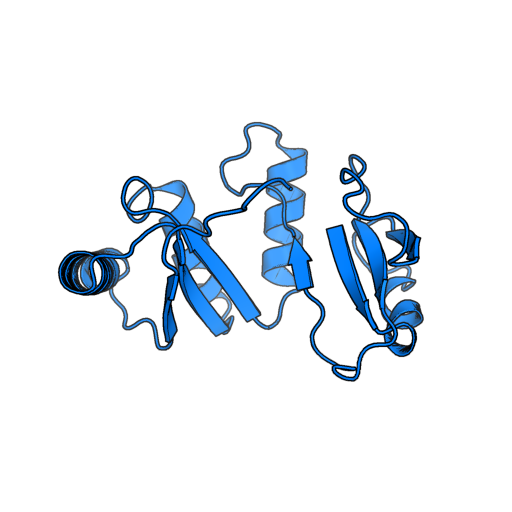1.839 0.736 9.212 1.00 91.50 110 VAL A O 1
ATOM 879 N N . LEU A 1 111 ? 1.470 -0.450 11.086 1.00 90.62 111 LEU A N 1
ATOM 880 C CA . LEU A 1 111 ? 1.830 0.609 12.010 1.00 90.62 111 LEU A CA 1
ATOM 881 C C . LEU A 1 111 ? 3.342 0.558 12.256 1.00 90.62 111 LEU A C 1
ATOM 883 O O . LEU A 1 111 ? 3.865 -0.373 12.870 1.00 90.62 111 LEU A O 1
ATOM 887 N N . ASN A 1 112 ? 4.045 1.551 11.732 1.00 88.44 112 ASN A N 1
ATOM 888 C CA . ASN A 1 112 ? 5.479 1.717 11.879 1.00 88.44 112 ASN A CA 1
ATOM 889 C C . ASN A 1 112 ? 5.815 2.444 13.189 1.00 88.44 112 ASN A C 1
ATOM 891 O O . ASN A 1 112 ? 5.089 3.348 13.604 1.00 88.44 112 ASN A O 1
ATOM 895 N N . LYS A 1 113 ? 6.967 2.100 13.777 1.00 79.44 113 LYS A N 1
ATOM 896 C CA . LYS A 1 113 ? 7.540 2.725 14.982 1.00 79.44 113 LYS A CA 1
ATOM 897 C C . LYS A 1 113 ? 6.657 2.614 16.227 1.00 79.44 113 LYS A C 1
ATOM 899 O O . LYS A 1 113 ? 6.667 3.512 17.062 1.00 79.44 113 LYS A O 1
ATOM 904 N N . SER A 1 114 ? 5.923 1.514 16.373 1.00 77.00 114 SER A N 1
ATOM 905 C CA . SER A 1 114 ? 5.121 1.260 17.569 1.00 77.00 114 SER A CA 1
ATOM 906 C C . SER A 1 114 ? 5.576 -0.042 18.229 1.00 77.00 114 SER A C 1
ATOM 908 O O . SER A 1 114 ? 5.521 -1.125 17.650 1.00 77.00 114 SER A O 1
ATOM 910 N N . ASP A 1 115 ? 6.103 0.091 19.441 1.00 76.50 115 ASP A N 1
ATOM 911 C CA . ASP A 1 115 ? 6.483 -0.991 20.352 1.00 76.50 115 ASP A CA 1
ATOM 912 C C . ASP A 1 115 ? 5.396 -1.262 21.410 1.00 76.50 115 ASP A C 1
ATOM 914 O O . ASP A 1 115 ? 5.305 -2.365 21.953 1.00 76.50 115 ASP A O 1
ATOM 918 N N . ASP A 1 116 ? 4.511 -0.291 21.651 1.00 84.12 116 ASP A N 1
ATOM 919 C CA . ASP A 1 116 ? 3.357 -0.441 22.534 1.00 84.12 116 ASP A CA 1
ATOM 920 C C . ASP A 1 116 ? 2.188 -1.189 21.863 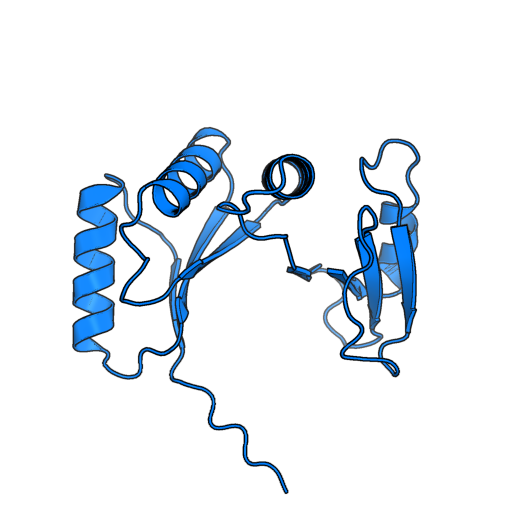1.00 84.12 116 ASP A C 1
ATOM 922 O O . ASP A 1 116 ? 1.376 -0.644 21.107 1.00 84.12 116 ASP A O 1
ATOM 926 N N . SER A 1 117 ? 2.049 -2.464 22.229 1.00 82.00 117 SER A N 1
ATOM 927 C CA . SER A 1 117 ? 0.954 -3.326 21.773 1.00 82.00 117 SER A CA 1
ATOM 928 C C . SER A 1 117 ? -0.457 -2.840 22.153 1.00 82.00 117 SER A C 1
ATOM 930 O O . SER A 1 117 ? -1.421 -3.179 21.460 1.00 82.00 117 SER A O 1
ATOM 932 N N . GLN A 1 118 ? -0.624 -2.078 23.241 1.00 86.88 118 GLN A N 1
ATOM 933 C CA . GLN A 1 118 ? -1.926 -1.545 23.658 1.00 86.88 118 GLN A CA 1
ATOM 934 C C . GLN A 1 118 ? -2.318 -0.342 22.805 1.00 86.88 118 GLN A C 1
ATOM 936 O O . GLN A 1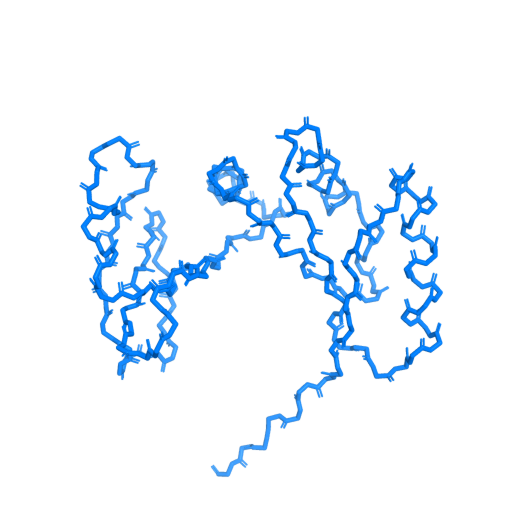 118 ? -3.467 -0.254 22.350 1.00 86.88 118 GLN A O 1
ATOM 941 N N . LEU A 1 119 ? -1.356 0.539 22.533 1.00 87.25 119 LEU A N 1
ATOM 942 C CA . LEU A 1 119 ? -1.532 1.648 21.605 1.00 87.25 119 LEU A CA 1
ATOM 943 C C . LEU A 1 119 ? -1.881 1.129 20.206 1.00 87.25 119 LEU A C 1
ATOM 945 O O . LEU A 1 119 ? -2.890 1.544 19.639 1.00 87.25 119 LEU A O 1
ATOM 949 N N . ALA A 1 120 ? -1.129 0.150 19.694 1.00 87.12 120 ALA A N 1
ATOM 950 C CA . ALA A 1 120 ? -1.374 -0.443 18.380 1.00 87.12 120 ALA A CA 1
ATOM 951 C C . ALA A 1 120 ? -2.794 -1.026 18.249 1.00 87.12 120 ALA A C 1
ATOM 953 O O . ALA A 1 120 ? -3.483 -0.782 17.259 1.00 87.12 120 ALA A O 1
ATOM 954 N N . LYS A 1 121 ? -3.280 -1.744 19.274 1.00 88.31 121 LYS A N 1
ATOM 955 C CA . LYS A 1 121 ? -4.666 -2.249 19.315 1.00 88.31 121 LYS A CA 1
ATOM 956 C C . LYS A 1 121 ? -5.696 -1.121 19.343 1.00 88.31 121 LYS A C 1
ATOM 958 O O . LYS A 1 121 ? -6.745 -1.239 18.713 1.00 88.31 121 LYS A O 1
ATOM 963 N N . SER A 1 122 ? -5.428 -0.052 20.086 1.00 91.06 122 SER A N 1
ATOM 964 C CA . SER A 1 122 ? -6.330 1.101 20.179 1.00 91.06 122 SER A CA 1
ATOM 965 C C . SER A 1 122 ? -6.439 1.826 18.838 1.00 91.06 122 SER A C 1
ATOM 967 O O . SER A 1 122 ? -7.551 2.081 18.377 1.00 91.06 122 SER A O 1
ATOM 969 N N . ILE A 1 123 ? -5.303 2.041 18.168 1.00 91.19 123 ILE A N 1
ATOM 970 C CA . ILE A 1 123 ? -5.232 2.606 16.817 1.00 91.19 123 ILE A CA 1
ATOM 971 C C . ILE A 1 123 ? -5.966 1.708 15.824 1.00 91.19 123 ILE A C 1
ATOM 973 O O . ILE A 1 123 ? -6.800 2.199 15.072 1.00 91.19 123 ILE A O 1
ATOM 977 N N . ALA A 1 124 ? -5.739 0.392 15.849 1.00 89.44 124 ALA A N 1
ATOM 978 C CA . ALA A 1 124 ? -6.446 -0.536 14.967 1.00 89.44 124 ALA A CA 1
ATOM 979 C C . ALA A 1 124 ? -7.974 -0.447 15.149 1.00 89.44 124 ALA A C 1
ATOM 981 O O . ALA A 1 124 ? -8.718 -0.380 14.169 1.00 89.44 124 ALA A O 1
ATOM 982 N N . HIS A 1 125 ? -8.458 -0.378 16.395 1.00 90.31 125 HIS A N 1
ATOM 983 C CA . HIS A 1 125 ? -9.883 -0.185 16.673 1.00 90.31 125 HIS A CA 1
ATOM 984 C C . HIS A 1 125 ? -10.413 1.167 16.180 1.00 90.31 125 HIS A C 1
ATOM 986 O O . HIS A 1 125 ? -11.526 1.223 15.655 1.00 90.31 125 HIS A O 1
ATOM 992 N N . GLN A 1 126 ? -9.658 2.252 16.357 1.00 91.00 126 GLN A N 1
ATOM 993 C CA . GLN A 1 126 ? -10.040 3.582 15.874 1.00 91.00 126 GLN A CA 1
ATOM 994 C C . GLN A 1 126 ? -10.074 3.623 14.347 1.00 91.00 126 GLN A C 1
ATOM 996 O O . GLN A 1 126 ? -11.064 4.068 13.772 1.00 91.00 126 GLN A O 1
ATOM 1001 N N . LEU A 1 127 ? -9.059 3.067 13.692 1.00 90.31 127 LEU A N 1
ATOM 1002 C CA . LEU A 1 127 ? -8.973 2.989 12.244 1.00 90.31 127 LEU A CA 1
ATOM 1003 C C . LEU A 1 127 ? -10.162 2.227 11.652 1.00 90.31 127 LEU A C 1
ATOM 1005 O O . LEU A 1 127 ? -10.807 2.738 10.745 1.00 90.31 127 LEU A O 1
ATOM 1009 N N . ILE A 1 128 ? -10.527 1.068 12.218 1.00 90.69 128 ILE A N 1
ATOM 1010 C CA . ILE A 1 128 ? -11.713 0.297 11.796 1.00 90.69 128 ILE A CA 1
ATOM 1011 C C . ILE A 1 128 ? -12.995 1.137 11.888 1.00 90.69 128 ILE A C 1
ATOM 1013 O O . ILE A 1 128 ? -13.850 1.045 11.007 1.00 90.69 128 ILE A O 1
ATOM 1017 N N . LYS A 1 129 ? -13.141 1.958 12.937 1.00 90.44 129 LYS A N 1
ATOM 1018 C CA . LYS A 1 129 ? -14.299 2.854 13.082 1.00 90.44 129 LYS A CA 1
ATOM 1019 C C . LYS A 1 129 ? -14.321 3.934 12.004 1.00 90.44 129 LYS A C 1
ATOM 1021 O O . LYS A 1 129 ? -15.392 4.216 11.482 1.00 90.44 129 LYS A O 1
ATOM 10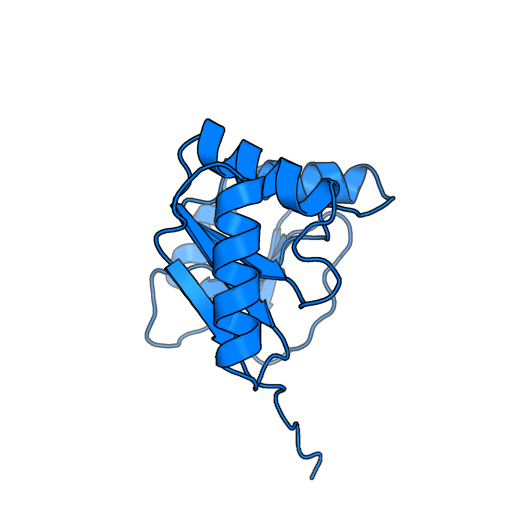26 N N . VAL A 1 130 ? -13.166 4.517 11.685 1.00 89.75 130 VAL A N 1
ATOM 1027 C CA . VAL A 1 130 ? -13.047 5.602 10.700 1.00 89.75 130 VAL A CA 1
ATOM 1028 C C . VAL A 1 130 ? -13.278 5.091 9.280 1.00 89.75 130 VAL A C 1
ATOM 1030 O O . VAL A 1 130 ? -14.074 5.666 8.546 1.00 89.75 130 VAL A O 1
ATOM 1033 N N . ILE A 1 131 ? -12.633 3.988 8.896 1.00 89.75 131 ILE A N 1
ATOM 1034 C CA . ILE A 1 131 ? -12.769 3.429 7.542 1.00 89.75 131 ILE A CA 1
ATOM 1035 C C . ILE A 1 131 ? -14.096 2.677 7.354 1.00 89.75 131 ILE A C 1
ATOM 1037 O O . ILE A 1 131 ? -14.527 2.444 6.229 1.00 89.75 131 ILE A O 1
ATOM 1041 N N . GLY A 1 132 ? -14.757 2.274 8.444 1.00 89.19 132 GLY A N 1
ATOM 1042 C CA . GLY A 1 132 ? -16.054 1.595 8.407 1.00 89.19 132 GLY A CA 1
ATOM 1043 C C . GLY A 1 132 ? -15.989 0.126 7.976 1.00 89.19 132 GLY A C 1
ATOM 1044 O O . GLY A 1 132 ? -17.007 -0.460 7.608 1.00 89.19 132 GLY A O 1
ATOM 1045 N N . PHE A 1 133 ? -14.808 -0.497 8.006 1.00 87.38 133 PHE A N 1
ATOM 1046 C CA . PHE A 1 133 ? -14.639 -1.909 7.679 1.00 87.38 133 PHE A CA 1
ATOM 1047 C C . PHE A 1 133 ? -13.489 -2.568 8.434 1.00 87.38 133 PHE A C 1
ATOM 1049 O O . PHE A 1 133 ? -12.562 -1.918 8.906 1.00 87.38 133 PHE A O 1
ATOM 1056 N N . LYS A 1 134 ? -13.546 -3.900 8.538 1.00 84.88 134 LYS A N 1
ATOM 1057 C CA . LYS A 1 134 ? -12.451 -4.682 9.115 1.00 84.88 134 LYS A CA 1
ATOM 1058 C C . LYS A 1 134 ? -11.285 -4.756 8.140 1.00 84.88 134 LYS A C 1
ATOM 1060 O O . LYS A 1 134 ? -11.455 -5.206 7.009 1.00 84.88 134 LYS A O 1
ATOM 1065 N N . VAL A 1 135 ? -10.107 -4.381 8.618 1.00 80.38 135 VAL A N 1
ATOM 1066 C CA . VAL A 1 135 ? -8.844 -4.640 7.929 1.00 80.38 135 VAL A CA 1
ATOM 1067 C C . VAL A 1 135 ? -8.425 -6.069 8.274 1.00 80.38 135 VAL A C 1
ATOM 1069 O O . VAL A 1 135 ? -8.270 -6.367 9.460 1.00 80.38 135 VAL A O 1
ATOM 1072 N N . PRO A 1 136 ? -8.286 -6.975 7.292 1.00 73.19 136 PRO A N 1
ATOM 1073 C CA . PRO A 1 136 ? -7.967 -8.373 7.574 1.00 73.19 136 PRO A CA 1
ATOM 1074 C C . PRO A 1 136 ? -6.544 -8.551 8.115 1.00 73.19 136 PRO A C 1
ATOM 1076 O O . PRO A 1 136 ? -6.298 -9.479 8.881 1.00 73.19 136 PRO A O 1
ATOM 1079 N N . PHE A 1 137 ? -5.628 -7.644 7.760 1.00 84.69 137 PHE A N 1
ATOM 1080 C CA . PHE A 1 137 ? -4.227 -7.713 8.154 1.00 84.69 137 PHE A CA 1
ATOM 1081 C C . PHE A 1 137 ? -3.744 -6.364 8.692 1.00 84.69 137 PHE A C 1
ATOM 1083 O O . PHE A 1 137 ? -3.631 -5.390 7.946 1.00 84.69 137 PHE A O 1
ATOM 1090 N N . PHE A 1 138 ? -3.462 -6.324 9.993 1.00 87.50 138 PHE A N 1
ATOM 1091 C CA . PHE A 1 138 ? -2.879 -5.177 10.682 1.00 87.50 138 PHE A CA 1
ATOM 1092 C C . PHE A 1 138 ? -1.639 -5.642 11.444 1.00 87.50 138 PHE A C 1
ATOM 1094 O O . PHE A 1 138 ? -1.734 -6.502 12.322 1.00 87.50 138 PHE A O 1
ATOM 1101 N N . PHE A 1 139 ? -0.485 -5.081 11.106 1.00 88.12 139 PHE A N 1
ATOM 1102 C CA . PHE A 1 139 ? 0.795 -5.404 11.722 1.00 88.12 139 PHE A CA 1
ATOM 1103 C C . PHE A 1 139 ? 1.376 -4.188 12.426 1.00 88.12 139 PHE A C 1
ATOM 1105 O O . PHE A 1 139 ? 1.064 -3.048 12.095 1.00 88.12 139 PHE A O 1
ATOM 1112 N N . CYS A 1 140 ? 2.247 -4.449 13.391 1.00 87.31 140 CYS A N 1
ATOM 1113 C CA . CYS A 1 140 ? 2.953 -3.430 14.143 1.00 87.31 140 CYS A CA 1
ATOM 1114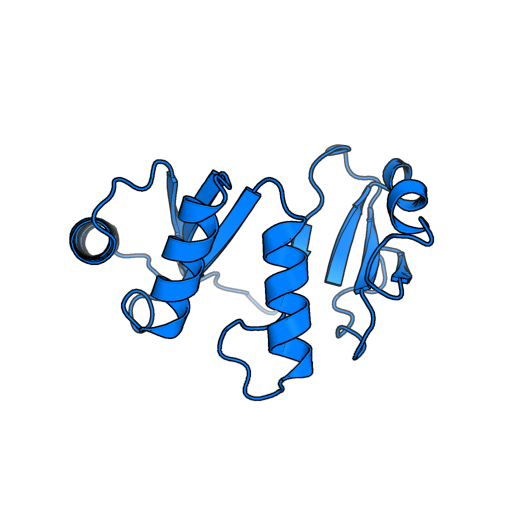 C C . CYS A 1 140 ? 4.436 -3.774 14.112 1.00 87.31 140 CYS A C 1
ATOM 1116 O O . CYS A 1 140 ? 4.799 -4.899 14.467 1.00 87.31 140 CYS A O 1
ATOM 1118 N N . PHE A 1 141 ? 5.274 -2.834 13.682 1.00 85.12 141 PHE A N 1
ATOM 1119 C CA . PHE A 1 141 ? 6.720 -2.994 13.760 1.00 85.12 141 PHE A CA 1
ATOM 1120 C C . PHE A 1 141 ? 7.297 -2.050 14.814 1.00 85.12 141 PHE A C 1
ATOM 1122 O O . PHE A 1 141 ? 7.033 -0.841 14.759 1.00 85.12 141 PHE A O 1
ATOM 1129 N N . PRO A 1 142 ? 8.106 -2.577 15.752 1.00 79.12 142 PRO A N 1
ATOM 1130 C CA . PRO A 1 142 ? 8.830 -1.733 16.682 1.00 79.12 142 PRO A CA 1
ATOM 1131 C C . PRO A 1 142 ? 9.862 -0.883 15.924 1.00 79.12 142 PRO A C 1
ATOM 1133 O O . PRO A 1 142 ? 10.275 -1.244 14.815 1.00 79.12 142 PRO A O 1
ATOM 1136 N N . PRO A 1 143 ? 10.313 0.241 16.504 1.00 75.75 143 PRO A N 1
ATOM 1137 C CA . PRO A 1 143 ? 11.405 1.021 15.938 1.00 75.75 143 PRO A CA 1
ATOM 1138 C C . PRO A 1 143 ? 12.639 0.135 15.714 1.00 75.75 143 PRO A C 1
ATOM 1140 O O . PRO A 1 143 ? 13.145 -0.486 16.649 1.00 75.75 143 PRO A O 1
ATOM 1143 N N . ILE A 1 144 ? 13.138 0.077 14.478 1.00 71.88 144 ILE A N 1
ATOM 1144 C CA . ILE A 1 144 ? 14.380 -0.641 14.176 1.00 71.88 144 ILE A CA 1
ATOM 1145 C C . ILE A 1 144 ? 15.541 0.169 14.761 1.00 71.88 144 ILE A C 1
ATOM 1147 O O . ILE A 1 144 ? 15.810 1.287 14.317 1.00 71.88 144 ILE A O 1
ATOM 1151 N N . GLN A 1 145 ? 16.243 -0.391 15.747 1.00 65.19 145 GLN A N 1
ATOM 1152 C CA . GLN A 1 145 ? 17.515 0.158 16.212 1.00 65.19 145 GLN A CA 1
ATOM 1153 C C . GLN A 1 145 ? 18.612 -0.235 15.219 1.00 65.19 145 GLN A C 1
ATOM 1155 O O . GLN A 1 145 ? 19.155 -1.336 15.280 1.00 65.19 145 GLN A O 1
ATOM 1160 N N . ILE A 1 146 ? 18.927 0.656 14.280 1.00 65.94 146 ILE A N 1
ATOM 1161 C CA . ILE A 1 146 ? 20.090 0.484 13.405 1.00 65.94 146 ILE A CA 1
ATOM 1162 C C . ILE A 1 146 ? 21.330 0.851 14.228 1.00 65.94 146 ILE A C 1
ATOM 1164 O O . ILE A 1 146 ? 21.596 2.029 14.467 1.00 65.94 146 ILE A O 1
ATOM 1168 N N . GLN A 1 147 ? 22.065 -0.156 14.706 1.00 50.41 147 GLN A N 1
ATOM 1169 C CA . GLN A 1 147 ? 23.390 0.050 15.291 1.00 50.41 147 GLN A CA 1
ATOM 1170 C C . GLN A 1 147 ? 24.379 0.320 14.154 1.00 50.41 147 GLN A C 1
ATOM 1172 O O . GLN A 1 147 ? 24.667 -0.567 13.353 1.00 50.41 147 GLN A O 1
ATOM 1177 N N . TYR A 1 148 ? 24.879 1.551 14.064 1.00 46.84 148 TYR A N 1
ATOM 1178 C CA . TYR A 1 148 ? 26.042 1.849 13.233 1.00 46.84 148 TYR A CA 1
ATOM 1179 C C . TYR A 1 148 ? 27.280 1.293 13.950 1.00 46.84 148 TYR A C 1
ATOM 1181 O O . TYR A 1 148 ? 27.600 1.746 15.051 1.00 46.84 148 TYR A O 1
ATOM 1189 N N . HIS A 1 149 ? 27.921 0.289 13.352 1.00 50.72 149 HIS A N 1
ATOM 1190 C CA . HIS A 1 149 ? 29.265 -0.167 13.715 1.00 50.72 149 HIS A CA 1
ATOM 1191 C C . HIS A 1 149 ? 30.307 0.526 12.840 1.00 50.72 149 HIS A C 1
ATOM 1193 O O . HIS A 1 149 ? 30.017 0.719 11.637 1.00 50.72 149 HIS A O 1
#

Secondary structure (DSSP, 8-state):
-EEEEGGGGGGG--TTSSSEEEEEEGGG-SPPPPTTEEEEEEE-SS--S--EE-PPPTT-SSHHHHHHHHHHHHH-SEEEEEE-TTTTT-HHHHHHHHHHHHTT-EEEEEEET---HHHHHHHHHHHHHHHTS--SEEEEE--------

Organism: NCBI:txid890399

Sequence (149 aa):
MAYIHEQAIDSFQDPEFPFITSFQAEKQCPCPGRNNQLTLVSHTQSLKSPIFIDSPDVDSICLENKNHAHNLLLLADIILFITSSEKYADQEPLEIINQARKIGKQLFIVLNKSDDSQLAKSIAHQLIKVIGFKVPFFFCFPPIQIQYH

Radius of gyration: 16.8 Å; chains: 1; bounding box: 45×36×48 Å

pLDDT: mean 82.92, std 9.61, range [46.84, 92.56]

InterPro domains:
  IPR027417 P-loop containing nucleoside triphosphate hydrolase [G3DSA:3.40.50.300] (4-143)
  IPR027417 P-loop containing nucleoside triphosphate hydrolase [SSF52540] (46-139)

Foldseek 3Di:
DKEAEPVCVVVCVDPPNLAAEDEDEQVDPPDDDDPRHQYYYYDNDPPHDDMDGDQQDCPDPDPSSVVRNVSCLLPDLEDEAEDELVPLLPPSSLVSVLVSVVNPHQYAYEHEQDPDPVSQVVSQVVSCVRSVHHRPHYYYDHHDDDDDD